Protein AF-A0A495ZFP5-F1 (afdb_monomer)

Nearest PDB structures (foldseek):
  7kuu-assembly1_B  TM=5.934E-01  e=2.429E-02  Pseudomonas aeruginosa UCBPP-PA14
  6p0w-assembly1_A-2  TM=5.124E-01  e=2.429E-02  Pseudomonas aeruginosa UCBPP-PA14
  7djk-assembly1_A  TM=5.089E-01  e=5.061E-01  Arabidopsis thaliana
  5l71-assembly1_A  TM=5.126E-01  e=3.664E-01  Mus musculus

Solvent-accessible surface area (backbone atoms only — not comparable to full-atom values): 10235 Å² total; per-residue (Å²): 140,79,92,76,87,74,77,86,63,90,72,76,69,92,63,33,69,46,77,75,54,52,76,71,36,75,39,59,85,40,70,46,58,40,80,98,39,81,43,52,41,61,82,42,51,74,72,31,25,39,37,38,33,26,68,40,82,84,36,45,68,37,51,54,56,46,60,79,37,40,67,55,37,33,76,75,52,44,30,46,81,45,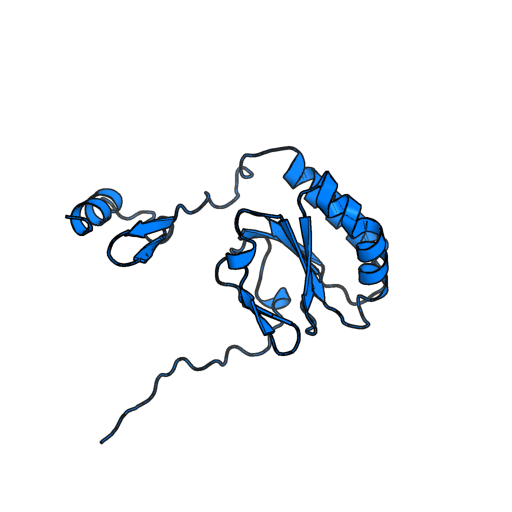68,23,70,48,79,33,35,36,34,35,28,43,29,90,27,32,30,71,44,75,49,82,77,92,67,94,48,40,70,58,52,50,55,50,52,50,53,52,44,48,51,66,66,72,48,90,72,80,58,96,83,52,79,74,83,66,55,67,47,67,41,87,87,79,68,48,76,45,54,49,66,86,41,66,92,50,86,61,46,72,57,53,57,60,60,71,75,111

pLDDT: mean 70.11, std 16.73, range [31.39, 91.19]

Mean predicted aligned error: 14.94 Å

Radius of gyration: 19.03 Å; Cα contacts (8 Å, |Δi|>4): 223; chains: 1; bounding box: 50×55×46 Å

Sequence (170 aa):
MLRYIFAVILSVCAASISEGLEVGDSALETTFVSGDKEIKFADFHGKFNLIVVSDTMKYREFNTQLEQQADTFKAKYDATTLRLQEDSGILLIDKSGYLRWKFLSDAGLAQTAIAELESELVKLKRHNPLPIGSPAPDFGLIDVETGLLFNLSKYKGKKHALVTLLLQTY

Structure (mmCIF, N/CA/C/O backbone):
data_AF-A0A495ZFP5-F1
#
_entry.id   AF-A0A495ZFP5-F1
#
loop_
_atom_site.group_PDB
_atom_site.id
_atom_site.type_symbol
_atom_site.label_atom_id
_atom_site.label_alt_id
_atom_site.label_comp_id
_atom_site.label_asym_id
_atom_site.label_entity_id
_atom_site.label_seq_id
_atom_site.pdbx_PDB_ins_code
_atom_site.Cartn_x
_atom_site.Cartn_y
_atom_site.Cartn_z
_atom_site.occupancy
_atom_site.B_iso_or_equiv
_atom_site.auth_seq_id
_atom_site.auth_comp_id
_atom_site.auth_asym_id
_atom_site.auth_atom_id
_atom_site.pdbx_PDB_model_num
ATOM 1 N N . MET A 1 1 ? -1.846 -40.102 -27.317 1.00 38.72 1 MET A N 1
ATOM 2 C CA . MET A 1 1 ? -0.538 -39.410 -27.244 1.00 38.72 1 MET A CA 1
ATOM 3 C C . MET A 1 1 ? -0.667 -38.179 -28.123 1.00 38.72 1 MET A C 1
ATOM 5 O O . MET A 1 1 ? -1.081 -38.353 -29.250 1.00 38.72 1 MET A O 1
ATOM 9 N N . LEU A 1 2 ? -0.477 -36.938 -27.699 1.00 33.66 2 LEU A N 1
ATOM 10 C CA . LEU A 1 2 ? 0.482 -36.411 -26.741 1.00 33.66 2 LEU A CA 1
ATOM 11 C C . LEU A 1 2 ? -0.076 -35.053 -26.274 1.00 33.66 2 LEU A C 1
ATOM 13 O O . LEU A 1 2 ? -0.358 -34.179 -27.090 1.00 33.66 2 LEU A O 1
ATOM 17 N N . ARG A 1 3 ? -0.325 -34.929 -24.968 1.00 39.84 3 ARG A N 1
ATOM 18 C CA . ARG A 1 3 ? -0.681 -33.671 -24.308 1.00 39.84 3 ARG A CA 1
ATOM 19 C C . ARG A 1 3 ? 0.573 -32.789 -24.319 1.00 39.84 3 ARG A C 1
ATOM 21 O O . ARG A 1 3 ? 1.512 -33.101 -23.599 1.00 39.84 3 ARG A O 1
ATOM 28 N N . TYR A 1 4 ? 0.582 -31.732 -25.122 1.00 42.62 4 TYR A N 1
ATOM 29 C CA . TYR A 1 4 ? 1.491 -30.590 -24.975 1.00 42.62 4 TYR A CA 1
ATOM 30 C C . TYR A 1 4 ? 0.615 -29.432 -24.481 1.00 42.62 4 TYR A C 1
ATOM 32 O O . TYR A 1 4 ? -0.260 -28.978 -25.207 1.00 42.62 4 TYR A O 1
ATOM 40 N N . ILE A 1 5 ? 0.549 -29.168 -23.174 1.00 48.00 5 ILE A N 1
ATOM 41 C CA . ILE A 1 5 ? 1.543 -28.415 -22.385 1.00 48.00 5 ILE A CA 1
ATOM 42 C C . ILE A 1 5 ? 1.729 -27.015 -22.975 1.00 48.00 5 ILE A C 1
ATOM 44 O O . ILE A 1 5 ? 2.620 -26.796 -23.779 1.00 48.00 5 ILE A O 1
ATOM 48 N N . PHE A 1 6 ? 0.839 -26.118 -22.557 1.00 33.22 6 PHE A N 1
ATOM 49 C CA . PHE A 1 6 ? 1.024 -24.679 -22.343 1.00 33.22 6 PHE A CA 1
ATOM 50 C C . PHE A 1 6 ? -0.217 -24.265 -21.515 1.00 33.22 6 PHE A C 1
ATOM 52 O O . PHE A 1 6 ? -1.193 -23.762 -22.043 1.00 33.22 6 PHE A O 1
ATOM 59 N N . ALA A 1 7 ? -0.376 -24.599 -20.231 1.00 32.81 7 ALA A N 1
ATOM 60 C CA . ALA A 1 7 ? 0.625 -24.456 -19.188 1.00 32.81 7 ALA A CA 1
ATOM 61 C C . ALA A 1 7 ? 1.433 -23.179 -19.444 1.00 32.81 7 ALA A C 1
ATOM 63 O O . ALA A 1 7 ? 2.641 -23.230 -19.646 1.00 32.81 7 ALA A O 1
ATOM 64 N N . VAL A 1 8 ? 0.743 -22.033 -19.476 1.00 33.81 8 VAL A N 1
ATOM 65 C CA . VAL A 1 8 ? 1.355 -20.746 -19.125 1.00 33.81 8 VAL A CA 1
ATOM 66 C C . VAL A 1 8 ? 1.714 -20.855 -17.640 1.00 33.81 8 VAL A C 1
ATOM 68 O O . VAL A 1 8 ? 1.037 -20.358 -16.749 1.00 33.81 8 VAL A O 1
ATOM 71 N N . ILE A 1 9 ? 2.731 -21.675 -17.388 1.00 36.38 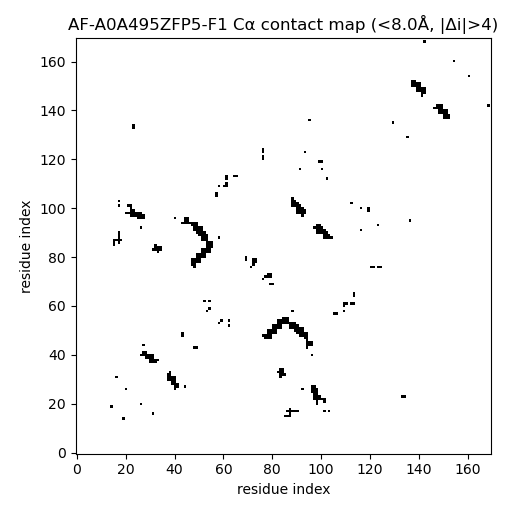9 ILE A N 1
ATOM 72 C CA . ILE A 1 9 ? 3.486 -21.748 -16.159 1.00 36.38 9 ILE A CA 1
ATOM 73 C C . ILE A 1 9 ? 4.260 -20.441 -16.149 1.00 36.38 9 ILE A C 1
ATOM 75 O O . ILE A 1 9 ? 5.131 -20.221 -16.987 1.00 36.38 9 ILE A O 1
ATOM 79 N N . LEU A 1 10 ? 3.865 -19.560 -15.234 1.00 37.09 10 LEU A N 1
ATOM 80 C CA . LEU A 1 10 ? 4.763 -19.165 -14.155 1.00 37.09 10 LEU A CA 1
ATOM 81 C C . LEU A 1 10 ? 6.238 -19.067 -14.590 1.00 37.09 10 LEU A C 1
ATOM 83 O O . LEU A 1 10 ? 7.086 -19.871 -14.218 1.00 37.09 10 LEU A O 1
ATOM 87 N N . SER A 1 11 ? 6.539 -18.092 -15.434 1.00 32.97 11 SER A N 1
ATOM 88 C CA . SER A 1 11 ? 7.908 -17.627 -15.644 1.00 32.97 11 SER A CA 1
ATOM 89 C C . SER A 1 11 ? 7.864 -16.230 -16.244 1.00 32.97 11 SER A C 1
ATOM 91 O O . SER A 1 11 ? 8.382 -15.957 -17.321 1.00 32.97 11 SER A O 1
ATOM 93 N N . VAL A 1 12 ? 7.193 -15.320 -15.543 1.00 33.53 12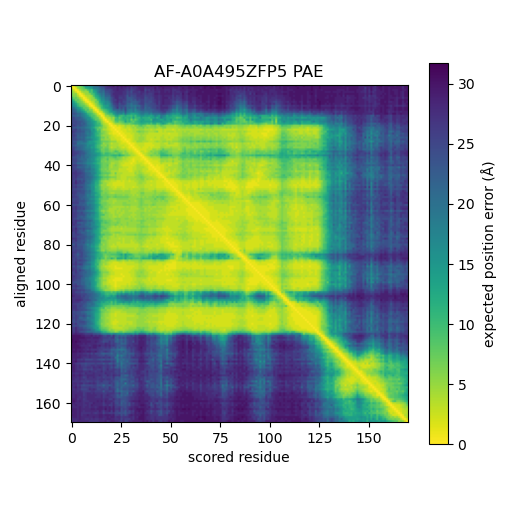 VAL A N 1
ATOM 94 C CA . VAL A 1 12 ? 7.755 -13.979 -15.467 1.00 33.53 12 VAL A CA 1
ATOM 95 C C . VAL A 1 12 ? 8.608 -14.027 -14.216 1.00 33.53 12 VAL A C 1
ATOM 97 O O . VAL A 1 12 ? 8.135 -14.419 -13.152 1.00 33.53 12 VAL A O 1
ATOM 100 N N . CYS A 1 13 ? 9.897 -13.790 -14.420 1.00 31.39 13 CYS A N 1
ATOM 101 C CA . CYS A 1 13 ? 10.935 -13.690 -13.414 1.00 31.39 13 CYS A CA 1
ATOM 102 C C . CYS A 1 13 ? 10.436 -12.994 -12.144 1.00 31.39 13 CYS A C 1
ATOM 104 O O . CYS A 1 13 ? 9.530 -12.168 -12.216 1.00 31.39 13 CYS A O 1
ATOM 106 N N . ALA A 1 14 ? 11.087 -13.267 -11.015 1.00 38.38 14 ALA A N 1
ATOM 107 C CA . ALA A 1 14 ? 10.999 -12.480 -9.787 1.00 38.38 14 ALA A CA 1
ATOM 108 C C . ALA A 1 14 ? 11.505 -11.030 -9.995 1.00 38.38 14 ALA A C 1
ATOM 110 O O . ALA A 1 14 ? 12.419 -10.575 -9.316 1.00 38.38 14 ALA A O 1
ATOM 111 N N . ALA A 1 15 ? 10.955 -10.318 -10.980 1.00 41.56 15 ALA A N 1
ATOM 112 C CA . ALA A 1 15 ? 10.868 -8.879 -10.961 1.00 41.56 15 ALA A CA 1
ATOM 113 C C . ALA A 1 15 ? 9.988 -8.579 -9.758 1.00 41.56 15 ALA A C 1
ATOM 115 O O . ALA A 1 15 ? 8.869 -9.090 -9.644 1.00 41.56 15 ALA A O 1
ATOM 116 N N . SER A 1 16 ? 10.548 -7.847 -8.809 1.00 55.84 16 SER A N 1
ATOM 117 C CA . SER A 1 16 ? 9.824 -7.471 -7.610 1.00 55.84 16 SER A CA 1
ATOM 118 C C . SER A 1 16 ? 8.475 -6.849 -7.988 1.00 55.84 16 SER A C 1
ATOM 120 O O . SER A 1 16 ? 8.357 -6.165 -9.006 1.00 55.84 16 SER A O 1
ATOM 122 N N . ILE A 1 17 ? 7.440 -7.054 -7.169 1.00 59.34 17 ILE A N 1
ATOM 123 C CA . ILE A 1 17 ? 6.107 -6.452 -7.386 1.00 59.34 17 ILE A CA 1
ATOM 124 C C . ILE A 1 17 ? 6.217 -4.924 -7.602 1.00 59.34 17 ILE A C 1
ATOM 126 O O . ILE A 1 17 ? 5.430 -4.333 -8.338 1.00 59.34 17 ILE A O 1
ATOM 130 N N . SER A 1 18 ? 7.247 -4.300 -7.027 1.00 57.16 18 SER A N 1
ATOM 131 C CA . SER A 1 18 ? 7.653 -2.909 -7.240 1.00 57.16 18 SER A CA 1
ATOM 132 C C . SER A 1 18 ? 8.166 -2.546 -8.633 1.00 57.16 18 SER A C 1
ATOM 134 O O . SER A 1 18 ? 7.948 -1.419 -9.077 1.00 57.16 18 SER A O 1
ATOM 136 N N . GLU A 1 19 ? 8.900 -3.441 -9.292 1.00 59.00 19 GLU A N 1
ATOM 137 C CA . GLU A 1 19 ? 9.465 -3.211 -10.628 1.00 59.00 19 GLU A CA 1
ATOM 138 C C . GLU A 1 19 ? 8.417 -3.397 -11.730 1.00 59.00 19 GLU A C 1
ATOM 140 O O . GLU A 1 19 ? 8.541 -2.798 -12.794 1.00 59.00 19 GLU A O 1
ATOM 145 N N . GLY A 1 20 ? 7.377 -4.199 -11.473 1.00 63.94 20 GLY A N 1
ATOM 146 C CA . GLY A 1 20 ? 6.308 -4.473 -12.437 1.00 63.94 20 GLY A CA 1
ATOM 147 C C . GLY A 1 20 ? 5.122 -3.504 -12.406 1.00 63.94 20 GLY A C 1
ATOM 148 O O . GLY A 1 20 ? 4.382 -3.454 -13.384 1.00 63.94 20 GLY A O 1
ATOM 149 N N . LEU A 1 21 ? 4.919 -2.758 -11.312 1.00 72.31 21 LEU A N 1
ATOM 150 C CA . LEU A 1 21 ? 3.787 -1.836 -11.147 1.00 72.31 21 LEU A CA 1
ATOM 151 C C . LEU A 1 21 ? 4.227 -0.368 -11.244 1.00 72.31 21 LEU A C 1
ATOM 153 O O . LEU A 1 21 ? 5.097 0.103 -10.504 1.00 72.31 21 LEU A O 1
ATOM 157 N N . GLU A 1 22 ? 3.565 0.387 -12.114 1.00 80.06 22 GLU A N 1
ATOM 158 C CA . GLU A 1 22 ? 3.712 1.833 -12.255 1.00 80.06 22 GLU A CA 1
ATOM 159 C C . GLU A 1 22 ? 2.549 2.600 -11.620 1.00 80.06 22 GLU A C 1
ATOM 161 O O . GLU A 1 22 ? 1.434 2.103 -11.448 1.00 80.06 22 GLU A O 1
ATOM 166 N N . VAL A 1 23 ? 2.808 3.848 -11.222 1.00 82.06 23 VAL A N 1
ATOM 167 C CA . VAL A 1 23 ? 1.760 4.701 -10.646 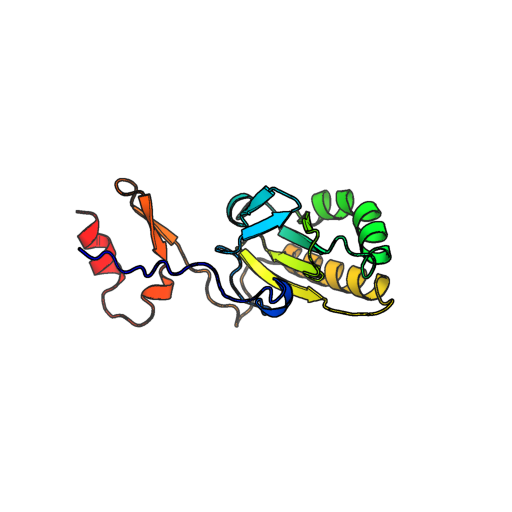1.00 82.06 23 VAL A CA 1
ATOM 168 C C . VAL A 1 23 ? 0.639 4.888 -11.673 1.00 8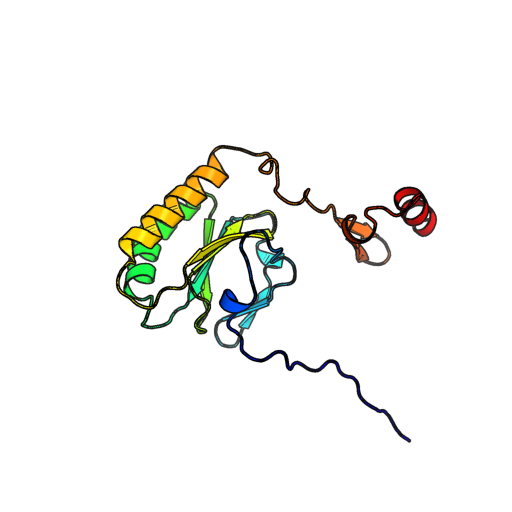2.06 23 VAL A C 1
ATOM 170 O O . VAL A 1 23 ? 0.872 5.353 -12.785 1.00 82.06 23 VAL A O 1
ATOM 173 N N . GLY A 1 24 ? -0.591 4.563 -11.275 1.00 74.06 24 GLY A N 1
ATOM 174 C CA . GLY A 1 24 ? -1.767 4.541 -12.143 1.00 74.06 24 GLY A CA 1
ATOM 175 C C . GLY A 1 24 ? -2.172 3.146 -12.621 1.00 74.06 24 GLY A C 1
ATOM 176 O O . GLY A 1 24 ? -3.295 3.003 -13.110 1.00 74.06 24 GLY A O 1
ATOM 177 N N . ASP A 1 25 ? -1.330 2.129 -12.428 1.00 77.19 25 ASP A N 1
ATOM 178 C CA . ASP A 1 25 ? -1.661 0.750 -12.776 1.00 77.19 25 ASP A CA 1
ATOM 179 C C . ASP A 1 25 ? -2.713 0.160 -11.841 1.00 77.19 25 ASP A C 1
ATOM 181 O O . ASP A 1 25 ? -2.830 0.522 -10.664 1.00 77.19 25 ASP A O 1
ATOM 185 N N . SER A 1 26 ? -3.490 -0.775 -12.387 1.00 78.38 26 SER A N 1
ATOM 186 C CA . SER A 1 26 ? -4.441 -1.558 -11.609 1.00 78.38 26 SER A CA 1
ATOM 187 C C . SER A 1 26 ? -3.724 -2.698 -10.892 1.00 78.38 26 SER A C 1
ATOM 189 O O . SER A 1 26 ? -3.042 -3.502 -11.518 1.00 78.38 26 SER A O 1
ATOM 191 N N . ALA A 1 27 ? -3.942 -2.796 -9.584 1.00 78.12 27 ALA A N 1
ATOM 192 C CA . ALA A 1 27 ? -3.462 -3.875 -8.732 1.00 78.12 27 ALA A CA 1
ATOM 193 C C . ALA A 1 27 ? -4.549 -4.927 -8.431 1.00 78.12 27 ALA A C 1
ATOM 195 O O . ALA A 1 27 ? -4.374 -5.762 -7.548 1.00 78.12 27 ALA A O 1
ATOM 196 N N . LEU A 1 28 ? -5.692 -4.893 -9.131 1.00 75.50 28 LEU A N 1
ATOM 197 C CA . LEU A 1 28 ? -6.836 -5.778 -8.856 1.00 75.50 28 LEU A CA 1
ATOM 198 C C . LEU A 1 28 ? -6.508 -7.264 -9.035 1.00 75.50 28 LEU A C 1
ATOM 200 O O . LEU A 1 28 ? -7.006 -8.100 -8.283 1.00 75.50 28 LEU A O 1
ATOM 204 N N . GLU A 1 29 ? -5.662 -7.580 -10.013 1.00 75.25 29 GLU A N 1
ATOM 205 C CA . GLU A 1 29 ? -5.210 -8.946 -10.302 1.00 75.25 29 GLU A CA 1
ATOM 206 C C . GLU A 1 29 ? -3.898 -9.290 -9.568 1.00 75.25 29 GLU A C 1
ATOM 208 O O . GLU A 1 29 ? -3.372 -10.394 -9.710 1.00 75.25 29 GLU A O 1
ATOM 213 N N . THR A 1 30 ? -3.375 -8.373 -8.744 1.00 76.25 30 THR A N 1
ATOM 214 C CA . THR A 1 30 ? -2.119 -8.575 -8.022 1.00 76.25 30 THR A CA 1
ATOM 215 C C . THR A 1 30 ? -2.316 -9.540 -6.859 1.00 76.25 30 THR A C 1
ATOM 217 O O . THR A 1 30 ? -3.158 -9.348 -5.975 1.00 76.25 30 THR A O 1
ATOM 220 N N . THR A 1 31 ? -1.485 -10.579 -6.850 1.00 79.38 31 THR A N 1
ATOM 221 C CA . THR A 1 31 ? -1.328 -11.494 -5.721 1.00 79.38 31 THR A CA 1
ATOM 222 C C . THR A 1 31 ? 0.015 -11.214 -5.069 1.00 79.38 31 THR A C 1
ATOM 224 O O . THR A 1 31 ? 1.046 -11.200 -5.736 1.00 79.38 31 THR A O 1
ATOM 227 N N . PHE A 1 32 ? -0.012 -10.965 -3.770 1.00 77.50 32 PHE A N 1
ATOM 228 C CA . PHE A 1 32 ? 1.168 -10.783 -2.948 1.00 77.50 32 PHE A CA 1
ATOM 229 C C . PHE A 1 32 ? 1.522 -12.092 -2.247 1.00 77.50 32 PHE A C 1
ATOM 231 O O . PHE A 1 32 ? 0.635 -12.872 -1.897 1.00 77.50 32 PHE A O 1
ATOM 238 N N . VAL A 1 33 ? 2.807 -12.305 -1.983 1.00 73.31 33 VAL A N 1
ATOM 239 C CA . VAL A 1 33 ? 3.290 -13.455 -1.214 1.00 73.31 33 VAL A CA 1
ATOM 240 C C . VAL A 1 33 ? 3.884 -12.951 0.099 1.00 73.31 33 VAL A C 1
ATOM 242 O O . VAL A 1 33 ? 4.788 -12.115 0.115 1.00 73.31 33 VAL A O 1
ATOM 245 N N . SER A 1 34 ? 3.343 -13.422 1.222 1.00 70.31 34 SER A N 1
ATOM 246 C CA . SER A 1 34 ? 3.824 -13.093 2.568 1.00 70.31 34 SER A CA 1
ATOM 247 C C . SER A 1 34 ? 4.116 -14.388 3.325 1.00 70.31 34 SER A C 1
ATOM 249 O O . SER A 1 34 ? 3.203 -15.055 3.823 1.00 70.31 34 SER A O 1
ATOM 251 N N . GLY A 1 35 ? 5.394 -14.782 3.362 1.00 71.88 35 GLY A N 1
ATOM 252 C CA . GLY A 1 35 ? 5.800 -16.117 3.811 1.00 71.88 35 GLY A CA 1
ATOM 253 C C . GLY A 1 35 ? 5.178 -17.201 2.925 1.00 71.88 35 GLY A C 1
ATOM 254 O O . GLY A 1 35 ? 5.205 -17.088 1.706 1.00 71.88 35 GLY A O 1
ATOM 255 N N . ASP A 1 36 ? 4.542 -18.204 3.534 1.00 71.25 36 ASP A N 1
ATOM 256 C CA . ASP A 1 36 ? 3.874 -19.306 2.815 1.00 71.25 36 ASP A CA 1
ATOM 257 C C . ASP A 1 36 ? 2.430 -18.981 2.378 1.00 71.25 36 ASP A C 1
ATOM 259 O O . ASP A 1 36 ? 1.673 -19.875 1.990 1.00 71.25 36 ASP A O 1
ATOM 263 N N . LYS A 1 37 ? 1.992 -17.721 2.507 1.00 77.38 37 LYS A N 1
ATOM 264 C CA . LYS A 1 37 ? 0.613 -17.313 2.215 1.00 77.38 37 LYS A CA 1
ATOM 265 C C . LYS A 1 37 ? 0.540 -16.430 0.980 1.00 77.38 37 LYS A C 1
ATOM 267 O O . LYS A 1 37 ? 1.160 -15.368 0.924 1.00 77.38 37 LYS A O 1
ATOM 272 N N . GLU A 1 38 ? -0.313 -16.835 0.048 1.00 78.94 38 GLU A N 1
ATOM 273 C CA . GLU A 1 38 ? -0.797 -15.974 -1.026 1.00 78.94 38 GLU A CA 1
ATOM 274 C C . GLU A 1 38 ? -1.900 -15.055 -0.495 1.00 78.94 38 GLU A C 1
ATOM 276 O O . GLU A 1 38 ? -2.845 -15.496 0.163 1.00 78.94 38 GLU A O 1
ATOM 281 N N . ILE A 1 39 ? -1.774 -13.766 -0.785 1.00 78.19 39 ILE A N 1
ATOM 282 C CA . ILE A 1 39 ? -2.695 -12.717 -0.361 1.00 78.19 39 ILE A CA 1
ATOM 283 C C . ILE A 1 39 ? -3.140 -11.973 -1.613 1.00 78.19 39 ILE A C 1
ATOM 285 O O . ILE A 1 39 ? -2.326 -11.355 -2.296 1.00 78.19 39 ILE A O 1
ATOM 289 N N . LYS A 1 40 ? -4.433 -12.010 -1.931 1.00 79.75 40 LYS A N 1
ATOM 290 C CA . LYS A 1 40 ? -4.955 -11.339 -3.124 1.00 79.75 40 LYS A CA 1
ATOM 291 C C . LYS A 1 40 ? -5.344 -9.914 -2.773 1.00 79.75 40 LYS A C 1
ATOM 293 O O . LYS A 1 40 ? -6.029 -9.687 -1.777 1.00 79.75 40 LYS A O 1
ATOM 298 N N . PHE A 1 41 ? -4.980 -8.943 -3.612 1.00 77.69 41 PHE A N 1
ATOM 299 C CA . PHE A 1 41 ? -5.4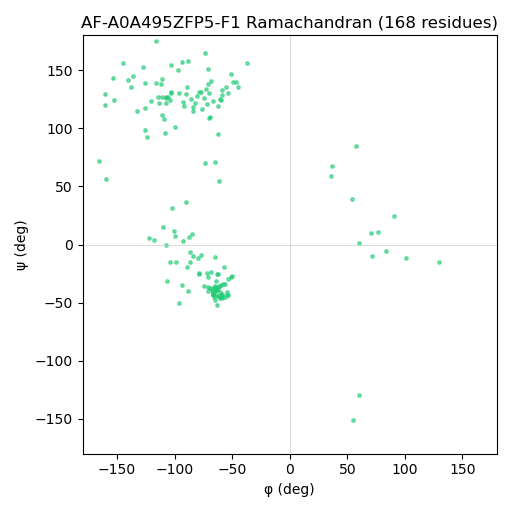30 -7.563 -3.403 1.00 77.69 41 PHE A CA 1
ATOM 300 C C . PHE A 1 41 ? -6.965 -7.461 -3.332 1.00 77.69 41 PHE A C 1
ATOM 302 O O . PHE A 1 41 ? -7.500 -6.675 -2.550 1.00 77.69 41 PHE A O 1
ATOM 309 N N . ALA A 1 42 ? -7.674 -8.298 -4.097 1.00 72.19 42 ALA A N 1
ATOM 310 C CA . ALA A 1 42 ? -9.134 -8.392 -4.092 1.00 72.19 42 ALA A CA 1
ATOM 311 C C . ALA A 1 42 ? -9.747 -8.539 -2.681 1.00 72.19 42 ALA A C 1
ATOM 313 O O . ALA A 1 42 ? -10.859 -8.067 -2.453 1.00 72.19 42 ALA A O 1
ATOM 314 N N . ASP A 1 43 ? -9.019 -9.105 -1.712 1.00 77.06 43 ASP A N 1
ATOM 315 C CA . ASP A 1 43 ? -9.490 -9.250 -0.328 1.00 77.06 43 ASP A CA 1
ATOM 316 C C . ASP A 1 43 ? -9.621 -7.897 0.408 1.00 77.06 43 ASP A C 1
ATOM 318 O O . ASP A 1 43 ? -10.417 -7.766 1.351 1.00 77.06 43 ASP A O 1
ATOM 322 N N . PHE A 1 44 ? -8.880 -6.881 -0.048 1.00 78.81 44 PHE A N 1
ATOM 323 C CA . PHE A 1 44 ? -8.821 -5.520 0.500 1.00 78.81 44 PHE A CA 1
ATOM 324 C C . PHE A 1 44 ? -9.585 -4.490 -0.342 1.00 78.81 44 PHE A C 1
ATOM 326 O O . PHE A 1 44 ? -9.870 -3.392 0.147 1.00 78.81 44 PHE A O 1
ATOM 333 N N . HIS A 1 45 ? -9.936 -4.835 -1.586 1.00 78.81 45 HIS A N 1
ATOM 334 C CA . HIS A 1 45 ? -10.600 -3.930 -2.524 1.00 78.81 45 HIS A CA 1
ATOM 335 C C . HIS A 1 45 ? -11.899 -3.353 -1.948 1.00 78.81 45 HIS A C 1
ATOM 337 O O . HIS A 1 45 ? -12.694 -4.047 -1.315 1.00 78.81 45 HIS A O 1
ATOM 343 N N . GLY A 1 46 ? -12.085 -2.044 -2.124 1.00 74.75 46 GLY A N 1
ATOM 344 C CA . GLY A 1 46 ? -13.242 -1.294 -1.640 1.00 74.75 46 GLY A CA 1
ATOM 345 C C . GLY A 1 46 ? -13.306 -1.075 -0.124 1.00 74.75 46 GLY A C 1
ATOM 346 O O . GLY A 1 46 ? -14.136 -0.279 0.312 1.00 74.75 46 GLY A O 1
ATOM 347 N N . LYS A 1 47 ? -12.450 -1.732 0.673 1.00 80.44 47 LYS A N 1
ATOM 348 C CA . LYS A 1 47 ? -12.493 -1.670 2.143 1.00 80.44 47 LYS A CA 1
ATOM 349 C C . LYS A 1 47 ? -11.530 -0.642 2.716 1.00 80.44 47 LYS A C 1
ATOM 351 O O . LYS A 1 47 ? -11.947 0.159 3.533 1.00 80.44 47 LYS A O 1
ATOM 356 N N . PHE A 1 48 ? -10.267 -0.687 2.293 1.00 84.00 48 PHE A N 1
ATOM 357 C CA . PHE A 1 48 ? -9.189 0.134 2.843 1.00 84.00 48 PHE A CA 1
ATOM 358 C C . PHE A 1 48 ? -8.206 0.528 1.739 1.00 84.00 48 PHE A C 1
ATOM 360 O O . PHE A 1 48 ? -8.071 -0.174 0.737 1.00 84.00 48 PHE A O 1
ATOM 367 N N . ASN A 1 49 ? -7.476 1.622 1.942 1.00 88.06 49 ASN A N 1
ATOM 368 C CA . ASN A 1 49 ? -6.234 1.861 1.213 1.00 88.06 49 ASN A CA 1
ATOM 369 C C . ASN A 1 49 ? -5.169 0.877 1.727 1.00 88.06 49 ASN A C 1
ATOM 371 O O . ASN A 1 49 ? -5.071 0.637 2.931 1.00 88.06 49 ASN A O 1
ATOM 375 N N . LEU A 1 50 ? -4.372 0.299 0.838 1.00 88.62 50 LEU A N 1
ATOM 376 C CA . LEU A 1 50 ? -3.365 -0.695 1.186 1.00 88.62 50 LEU A CA 1
ATOM 377 C C . LEU A 1 50 ? -1.963 -0.096 1.069 1.00 88.62 50 LEU A C 1
ATOM 379 O O . LEU A 1 50 ? -1.560 0.353 -0.001 1.00 88.62 50 LEU A O 1
ATOM 383 N N . ILE A 1 51 ? -1.219 -0.117 2.170 1.00 89.81 51 ILE A N 1
ATOM 384 C CA . ILE A 1 51 ? 0.196 0.243 2.228 1.00 89.81 51 ILE A CA 1
ATOM 385 C C . ILE A 1 51 ? 0.984 -1.066 2.219 1.00 89.81 51 ILE A C 1
ATOM 387 O O . ILE A 1 51 ? 1.054 -1.760 3.231 1.00 89.81 51 ILE A O 1
ATOM 391 N N . VAL A 1 52 ? 1.533 -1.440 1.069 1.00 88.19 52 VAL A N 1
ATOM 392 C CA . VAL A 1 52 ? 2.344 -2.652 0.916 1.00 88.19 52 VAL A CA 1
ATOM 393 C C . VAL A 1 52 ? 3.799 -2.297 1.174 1.00 88.19 52 VAL A C 1
ATOM 395 O O . VAL A 1 52 ? 4.296 -1.327 0.609 1.00 88.19 52 VAL A O 1
ATOM 398 N N . VAL A 1 53 ? 4.481 -3.052 2.029 1.00 86.88 53 VAL A N 1
ATOM 399 C CA . VAL A 1 53 ? 5.840 -2.722 2.462 1.00 86.88 53 VAL A CA 1
ATOM 400 C C . VAL A 1 53 ? 6.708 -3.962 2.510 1.00 86.88 53 VAL A C 1
ATOM 402 O O . VAL A 1 53 ? 6.305 -4.995 3.043 1.00 86.88 53 VAL A O 1
ATOM 405 N N . SER A 1 54 ? 7.919 -3.838 1.985 1.00 85.00 54 SER A N 1
ATOM 406 C CA . SER A 1 54 ? 8.944 -4.862 2.114 1.00 85.00 54 SER A CA 1
ATOM 407 C C . SER A 1 54 ? 9.462 -4.958 3.557 1.00 85.00 54 SER A C 1
ATOM 409 O O . SER A 1 54 ? 9.862 -3.966 4.171 1.00 85.00 54 SER A O 1
ATOM 411 N N . ASP A 1 55 ? 9.506 -6.176 4.088 1.00 80.62 55 ASP A N 1
ATOM 412 C CA . ASP A 1 55 ? 10.045 -6.537 5.403 1.00 80.62 55 ASP A CA 1
ATOM 413 C C . ASP A 1 55 ? 11.542 -6.890 5.332 1.00 80.62 55 ASP A C 1
ATOM 415 O O . ASP A 1 55 ? 12.046 -7.800 5.989 1.00 80.62 55 ASP A O 1
ATOM 419 N N . THR A 1 56 ? 12.277 -6.180 4.477 1.00 79.69 56 THR A N 1
ATOM 420 C CA . THR A 1 56 ? 13.728 -6.322 4.345 1.00 79.69 56 THR A CA 1
ATOM 421 C C . THR A 1 56 ? 14.457 -5.315 5.235 1.00 79.69 56 THR A C 1
ATOM 423 O O . THR A 1 56 ? 13.943 -4.251 5.589 1.00 79.69 56 THR A O 1
ATOM 426 N N . MET A 1 57 ? 15.715 -5.619 5.577 1.00 77.75 57 MET A N 1
ATOM 427 C CA . MET A 1 57 ? 16.581 -4.732 6.373 1.00 77.75 57 MET A CA 1
ATOM 428 C C . MET A 1 57 ? 16.698 -3.316 5.790 1.00 77.75 57 MET A C 1
ATOM 430 O O . MET A 1 57 ? 16.843 -2.357 6.546 1.00 77.75 57 MET A O 1
ATOM 434 N N . LYS A 1 58 ? 16.587 -3.198 4.463 1.00 77.69 58 LYS A N 1
ATOM 435 C CA . LYS A 1 58 ? 16.622 -1.949 3.695 1.00 77.69 58 LYS A CA 1
ATOM 436 C C . LYS A 1 58 ? 15.544 -0.948 4.128 1.00 77.69 58 LYS A C 1
ATOM 438 O O . LYS A 1 58 ? 15.823 0.245 4.177 1.00 77.69 58 LYS A O 1
ATOM 443 N N . TYR A 1 59 ? 14.364 -1.421 4.539 1.00 78.75 59 TYR A N 1
ATOM 444 C CA . TYR A 1 59 ? 13.246 -0.568 4.966 1.00 78.75 59 TYR A CA 1
ATOM 445 C C . TYR A 1 59 ? 12.960 -0.636 6.472 1.00 78.75 59 TYR A C 1
ATOM 447 O O . TYR A 1 59 ? 11.918 -0.163 6.919 1.00 78.75 59 TYR A O 1
ATOM 455 N N . ARG A 1 60 ? 13.871 -1.178 7.294 1.00 82.06 60 ARG A N 1
ATOM 456 C CA . ARG A 1 60 ? 13.646 -1.358 8.743 1.00 82.06 60 ARG A CA 1
ATOM 457 C C . ARG A 1 60 ? 13.248 -0.066 9.466 1.00 82.06 60 ARG A C 1
ATOM 459 O O . ARG A 1 60 ? 12.356 -0.086 10.316 1.00 82.06 60 ARG A O 1
ATOM 466 N N . GLU A 1 61 ? 13.910 1.047 9.157 1.00 82.50 61 GLU A N 1
ATOM 467 C CA . GLU A 1 61 ? 13.605 2.337 9.787 1.00 82.50 61 GLU A CA 1
ATOM 468 C C . GLU A 1 61 ? 12.210 2.834 9.387 1.00 82.50 61 GLU A C 1
ATOM 470 O O . GLU A 1 61 ? 11.428 3.238 10.246 1.00 82.50 61 GLU A O 1
ATOM 475 N N . PHE A 1 62 ? 11.860 2.708 8.103 1.00 84.06 62 PHE A N 1
ATOM 476 C CA . PHE A 1 62 ? 10.523 3.021 7.608 1.00 84.06 62 PHE A CA 1
ATOM 477 C C . PHE A 1 62 ? 9.460 2.137 8.271 1.00 84.06 62 PHE A C 1
ATOM 479 O O . PHE A 1 62 ? 8.459 2.653 8.754 1.00 84.06 62 PHE A O 1
ATOM 486 N N . ASN A 1 63 ? 9.699 0.825 8.365 1.00 84.94 63 ASN A N 1
ATOM 487 C CA . ASN A 1 63 ? 8.792 -0.126 9.012 1.00 84.94 63 ASN A CA 1
ATOM 488 C C . ASN A 1 63 ? 8.545 0.235 10.480 1.00 84.94 63 ASN A C 1
ATOM 490 O O . ASN A 1 63 ? 7.398 0.245 10.918 1.00 84.94 63 ASN A O 1
ATOM 494 N N . THR A 1 64 ? 9.595 0.615 11.215 1.00 86.94 64 THR A N 1
ATOM 495 C CA . THR A 1 64 ? 9.473 1.085 12.605 1.00 86.94 64 THR A CA 1
ATOM 496 C C . THR A 1 64 ? 8.598 2.340 12.707 1.00 86.94 64 THR A C 1
ATOM 498 O O . THR A 1 64 ? 7.726 2.429 13.568 1.00 86.94 64 THR A O 1
ATOM 501 N N . GLN A 1 65 ? 8.806 3.324 11.828 1.00 85.75 65 GLN A N 1
ATOM 502 C CA . GLN A 1 65 ? 8.013 4.560 11.833 1.00 85.75 65 GLN A CA 1
ATOM 503 C C . GLN A 1 65 ? 6.560 4.313 11.412 1.00 85.75 65 GLN A C 1
ATOM 505 O O . GLN A 1 65 ? 5.637 4.896 11.982 1.00 85.75 65 GLN A O 1
ATOM 510 N N . LEU A 1 66 ? 6.350 3.425 10.442 1.00 86.81 66 LEU A N 1
ATOM 511 C CA . LEU A 1 66 ? 5.030 3.025 9.981 1.00 86.81 66 LEU A CA 1
ATOM 512 C C . LEU A 1 66 ? 4.247 2.301 11.079 1.00 86.81 66 LEU A C 1
ATOM 514 O O . LEU A 1 66 ? 3.058 2.554 11.235 1.00 86.81 66 LEU A O 1
ATOM 518 N N . GLU A 1 67 ? 4.900 1.439 11.862 1.00 87.81 67 GLU A N 1
ATOM 519 C CA . GLU A 1 67 ? 4.300 0.782 13.030 1.00 87.81 67 GLU A CA 1
ATOM 520 C C . GLU A 1 67 ? 3.793 1.788 14.057 1.00 87.81 67 GLU A C 1
ATOM 522 O O . GLU A 1 67 ? 2.655 1.685 14.508 1.00 87.81 67 GLU A O 1
ATOM 527 N N . GLN A 1 68 ? 4.605 2.798 14.377 1.00 88.25 68 GLN A N 1
ATOM 528 C CA . GLN A 1 68 ? 4.231 3.852 15.323 1.00 88.25 68 GLN A CA 1
ATOM 529 C C . GLN A 1 68 ? 3.019 4.669 14.849 1.00 88.25 68 GLN A C 1
ATOM 531 O O . GLN A 1 68 ? 2.301 5.242 15.666 1.00 88.25 68 GLN A O 1
ATOM 536 N N . GLN A 1 69 ? 2.780 4.719 13.536 1.00 86.81 69 GLN A N 1
ATOM 537 C CA . GLN A 1 69 ? 1.706 5.499 12.921 1.00 86.81 69 GLN A CA 1
ATOM 538 C C . GLN A 1 69 ? 0.553 4.643 12.381 1.00 86.81 69 GLN A C 1
ATOM 540 O O . GLN A 1 69 ? -0.427 5.201 11.888 1.00 86.81 69 GLN A O 1
ATOM 545 N N . ALA A 1 70 ? 0.614 3.315 12.506 1.00 85.50 70 ALA A N 1
ATOM 546 C CA . ALA A 1 70 ? -0.340 2.395 11.887 1.00 85.50 70 ALA A CA 1
ATOM 547 C C . ALA A 1 70 ? -1.786 2.663 12.334 1.00 85.50 70 ALA A C 1
ATOM 549 O O . ALA A 1 70 ? -2.692 2.746 11.501 1.00 85.50 70 ALA A O 1
ATOM 550 N N . ASP A 1 71 ? -1.999 2.890 13.632 1.00 87.25 71 ASP A N 1
ATOM 551 C CA . ASP A 1 71 ? -3.320 3.222 14.177 1.00 87.25 71 ASP A CA 1
ATOM 552 C C . ASP A 1 71 ? -3.826 4.574 13.665 1.00 87.25 71 ASP A C 1
ATOM 554 O O . ASP A 1 71 ? -5.006 4.723 13.335 1.00 87.25 71 ASP A O 1
ATOM 558 N N . THR A 1 72 ? -2.924 5.550 13.523 1.00 88.12 72 THR A N 1
ATOM 559 C CA . THR A 1 72 ? -3.251 6.854 12.936 1.00 88.12 72 THR A CA 1
ATOM 560 C C . THR A 1 72 ? -3.649 6.698 11.476 1.00 88.12 72 THR A C 1
ATOM 562 O O . THR A 1 72 ? -4.644 7.281 11.048 1.00 88.12 72 THR A O 1
ATOM 565 N N . PHE A 1 73 ? -2.924 5.888 10.705 1.00 88.75 73 PHE A N 1
ATOM 566 C CA . PHE A 1 73 ? -3.210 5.672 9.290 1.00 88.75 73 PHE A CA 1
ATOM 567 C C . PHE A 1 73 ? -4.538 4.956 9.079 1.00 88.75 73 PHE A C 1
ATOM 569 O O . PHE A 1 73 ? -5.343 5.384 8.247 1.00 88.75 73 PHE A O 1
ATOM 576 N N . LYS A 1 74 ? -4.828 3.957 9.912 1.00 88.75 74 LYS A N 1
ATOM 577 C CA . LYS A 1 74 ? -6.115 3.268 9.916 1.00 88.75 74 LYS A CA 1
ATOM 578 C C . LYS A 1 74 ? -7.264 4.203 10.276 1.00 88.75 74 LYS A C 1
ATOM 580 O O . LYS A 1 74 ? -8.223 4.309 9.520 1.00 88.75 74 LYS A O 1
ATOM 585 N N . ALA A 1 75 ? -7.165 4.929 11.389 1.00 85.62 75 ALA A N 1
ATOM 586 C CA . ALA A 1 75 ? -8.251 5.784 11.868 1.00 85.62 75 ALA A CA 1
ATOM 587 C C . ALA A 1 75 ? -8.467 7.037 11.001 1.00 85.62 75 ALA A C 1
ATOM 589 O O . ALA A 1 75 ? -9.597 7.489 10.818 1.00 85.62 75 ALA A O 1
ATOM 590 N N . LYS A 1 76 ? -7.388 7.635 10.480 1.00 86.88 76 LYS A N 1
ATOM 591 C CA . LYS A 1 76 ? -7.443 8.926 9.781 1.00 86.88 76 LYS A CA 1
ATOM 592 C C . LYS A 1 76 ? -7.603 8.784 8.274 1.00 86.88 76 LYS A C 1
ATOM 594 O O . LYS A 1 76 ? -8.245 9.664 7.690 1.00 86.88 76 LYS A O 1
ATOM 599 N N . TYR A 1 77 ? -7.013 7.758 7.663 1.00 85.50 77 TYR A N 1
ATOM 600 C CA . TYR A 1 77 ? -6.919 7.601 6.207 1.00 85.50 77 TYR A CA 1
ATOM 601 C C . TYR A 1 77 ? -7.532 6.297 5.687 1.00 85.50 77 TYR A C 1
ATOM 603 O O . TYR A 1 77 ? -7.422 6.030 4.490 1.00 85.50 77 TYR A O 1
ATOM 611 N N . ASP A 1 78 ? -8.175 5.510 6.557 1.00 88.44 78 ASP A N 1
ATOM 612 C CA . ASP A 1 78 ? -8.774 4.221 6.198 1.00 88.44 78 ASP A CA 1
ATOM 613 C C . ASP A 1 78 ? -7.750 3.295 5.519 1.00 88.44 78 ASP A C 1
ATOM 615 O O . ASP A 1 78 ? -8.027 2.654 4.508 1.00 88.44 78 ASP A O 1
ATOM 619 N N . ALA A 1 79 ? -6.512 3.317 6.024 1.00 89.50 79 ALA A N 1
ATOM 620 C CA . ALA A 1 79 ? -5.378 2.616 5.440 1.00 89.50 79 ALA A CA 1
ATOM 621 C C . ALA A 1 79 ? -4.917 1.446 6.317 1.00 89.50 79 ALA A C 1
ATOM 623 O O . ALA A 1 79 ? -4.901 1.536 7.545 1.00 89.50 79 ALA A O 1
ATOM 624 N N . THR A 1 80 ? -4.515 0.345 5.690 1.00 90.19 80 THR A N 1
ATOM 625 C CA . THR A 1 80 ? -3.953 -0.824 6.368 1.00 90.19 80 THR A CA 1
ATOM 626 C C . THR A 1 80 ? -2.619 -1.214 5.755 1.00 90.19 80 THR A C 1
ATOM 628 O O . THR A 1 80 ? -2.372 -0.955 4.579 1.00 90.19 80 THR A O 1
ATOM 631 N N . THR A 1 81 ? -1.757 -1.832 6.554 1.00 89.31 81 THR A N 1
ATOM 632 C CA . THR A 1 81 ? -0.402 -2.192 6.141 1.00 89.31 81 THR A CA 1
ATOM 633 C C . THR A 1 81 ? -0.318 -3.681 5.843 1.00 89.31 81 THR A C 1
ATOM 635 O O . THR A 1 81 ? -0.718 -4.504 6.666 1.00 89.31 81 THR A O 1
ATOM 638 N N . LEU A 1 82 ? 0.264 -4.027 4.698 1.00 87.19 82 LEU A N 1
ATOM 639 C CA . LEU A 1 82 ? 0.614 -5.388 4.317 1.00 87.19 82 LEU A CA 1
ATOM 640 C C . LEU A 1 82 ? 2.134 -5.509 4.215 1.00 87.19 82 LEU A C 1
ATOM 642 O O . LEU A 1 82 ? 2.766 -4.730 3.508 1.00 87.19 82 LEU A O 1
ATOM 646 N N . ARG A 1 83 ? 2.717 -6.494 4.901 1.00 85.62 83 ARG A N 1
ATOM 647 C CA . ARG A 1 83 ? 4.161 -6.752 4.862 1.00 85.62 83 ARG A CA 1
ATOM 648 C C . ARG A 1 83 ? 4.490 -7.944 3.990 1.00 85.62 83 ARG A C 1
ATOM 650 O O . ARG A 1 83 ? 3.902 -9.014 4.167 1.00 85.62 83 ARG A O 1
ATOM 657 N N . LEU A 1 84 ? 5.448 -7.757 3.094 1.00 82.69 84 LEU A N 1
ATOM 658 C CA . LEU A 1 84 ? 5.941 -8.783 2.183 1.00 82.69 84 LEU A CA 1
ATOM 659 C C . LEU A 1 84 ? 7.402 -9.076 2.492 1.00 82.69 84 LEU A C 1
ATOM 661 O O . LEU A 1 84 ? 8.172 -8.161 2.751 1.00 82.69 84 LEU A O 1
ATOM 665 N N . GLN A 1 85 ? 7.797 -10.346 2.457 1.00 74.06 85 GLN A N 1
ATOM 666 C CA . GLN A 1 85 ? 9.188 -10.739 2.724 1.00 74.06 85 GLN A CA 1
ATOM 667 C C . GLN A 1 85 ? 10.123 -10.473 1.531 1.00 74.06 85 GLN A C 1
ATOM 669 O O . GLN A 1 85 ? 11.341 -10.578 1.657 1.00 74.06 85 GLN A O 1
ATOM 674 N N . GLU A 1 86 ? 9.561 -10.114 0.380 1.00 71.62 86 GLU A N 1
ATOM 675 C CA . GLU A 1 86 ? 10.290 -9.790 -0.844 1.00 71.62 86 GLU A CA 1
ATOM 676 C C . GLU A 1 86 ? 10.666 -8.298 -0.886 1.00 71.62 86 GLU A C 1
ATOM 678 O O . GLU A 1 86 ? 10.041 -7.471 -0.213 1.00 71.62 86 GLU A O 1
ATOM 683 N N . ASP A 1 87 ? 11.685 -7.920 -1.669 1.00 69.69 87 ASP A N 1
ATOM 684 C CA . ASP A 1 87 ? 12.023 -6.505 -1.920 1.00 69.69 87 ASP A CA 1
ATOM 685 C C . ASP A 1 87 ? 10.997 -5.880 -2.875 1.00 69.69 87 ASP A C 1
ATOM 687 O O . ASP A 1 87 ? 11.281 -5.634 -4.038 1.00 69.69 87 ASP A O 1
ATOM 691 N N . SER A 1 88 ? 9.774 -5.678 -2.384 1.00 68.75 88 SER A N 1
ATOM 692 C CA . SER A 1 88 ? 8.649 -5.074 -3.104 1.00 68.75 88 SER A CA 1
ATOM 693 C C . SER A 1 88 ? 8.605 -3.547 -3.003 1.00 68.75 88 SER A C 1
ATOM 695 O O . SER A 1 88 ? 7.592 -2.941 -3.358 1.00 68.75 88 SER A O 1
ATOM 697 N N . GLY A 1 89 ? 9.629 -2.923 -2.412 1.00 80.94 89 GLY A N 1
ATOM 698 C CA . GLY A 1 89 ? 9.574 -1.520 -2.022 1.00 80.94 89 GLY A CA 1
ATOM 699 C C . GLY A 1 89 ? 8.392 -1.178 -1.118 1.00 80.94 89 GLY A C 1
ATOM 700 O O . GLY A 1 89 ? 7.908 -2.009 -0.341 1.00 80.94 89 GLY A O 1
ATOM 701 N N . ILE A 1 90 ? 7.947 0.072 -1.216 1.00 87.06 90 ILE A N 1
ATOM 702 C CA . ILE A 1 90 ? 6.801 0.603 -0.480 1.00 87.06 90 ILE A CA 1
ATOM 703 C C . ILE A 1 90 ? 5.779 1.092 -1.495 1.00 87.06 90 ILE A C 1
ATOM 705 O O . ILE A 1 90 ? 6.101 1.929 -2.334 1.00 87.06 90 ILE A O 1
ATOM 709 N N . LEU A 1 91 ? 4.555 0.585 -1.426 1.00 88.81 91 LEU A N 1
ATOM 710 C CA . LEU A 1 91 ? 3.488 0.883 -2.374 1.00 88.81 91 LEU A CA 1
ATOM 711 C C . LEU A 1 91 ? 2.257 1.376 -1.617 1.00 88.81 91 LEU A C 1
ATOM 713 O O . LEU A 1 91 ? 1.879 0.807 -0.596 1.00 88.81 91 LEU A O 1
ATOM 717 N N . LEU A 1 92 ? 1.595 2.398 -2.148 1.00 91.19 92 LEU A N 1
ATOM 718 C CA . LEU A 1 92 ? 0.270 2.825 -1.716 1.00 91.19 92 LEU A CA 1
ATOM 719 C C . LEU A 1 92 ? -0.731 2.512 -2.819 1.00 91.19 92 LEU A C 1
ATOM 721 O O . LEU A 1 92 ? -0.729 3.157 -3.869 1.00 91.19 92 LEU A O 1
ATOM 725 N N . ILE A 1 93 ? -1.617 1.564 -2.557 1.00 88.75 93 ILE A N 1
ATOM 726 C CA . ILE A 1 93 ? -2.721 1.205 -3.439 1.00 88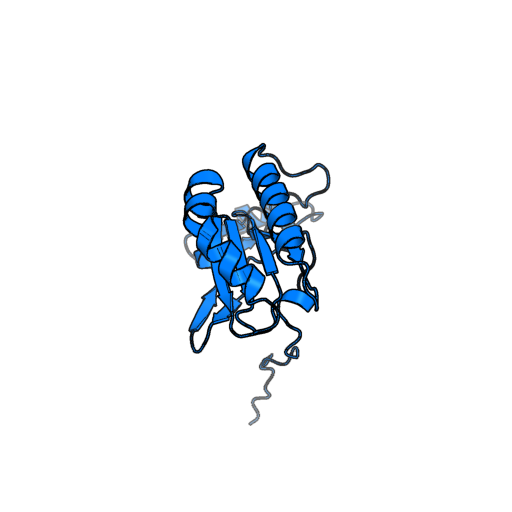.75 93 ILE A CA 1
ATOM 727 C C . ILE A 1 93 ? -3.997 1.760 -2.819 1.00 88.75 93 ILE A C 1
ATOM 729 O O . ILE A 1 93 ? -4.278 1.530 -1.643 1.00 88.75 93 ILE A O 1
ATOM 733 N N . ASP A 1 94 ? -4.773 2.521 -3.583 1.00 88.50 94 ASP A N 1
ATOM 734 C CA . ASP A 1 94 ? -6.040 3.021 -3.063 1.00 88.50 94 ASP A CA 1
ATOM 735 C C . ASP A 1 94 ? -7.101 1.917 -2.980 1.00 88.50 94 ASP A C 1
ATOM 737 O O . ASP A 1 94 ? -7.005 0.861 -3.607 1.00 88.50 94 ASP A O 1
ATOM 741 N N . LYS A 1 95 ? -8.177 2.186 -2.242 1.00 86.31 95 LYS A N 1
ATOM 742 C CA . LYS A 1 95 ? -9.329 1.278 -2.152 1.00 86.31 95 LYS A CA 1
ATOM 743 C C . LYS A 1 95 ? -9.975 0.936 -3.502 1.00 86.31 95 LYS A C 1
ATOM 745 O O . LYS A 1 95 ? -10.708 -0.044 -3.584 1.00 86.31 95 LYS A O 1
ATOM 750 N N . SER A 1 96 ? -9.739 1.733 -4.547 1.00 80.56 96 SER A N 1
ATOM 751 C CA . 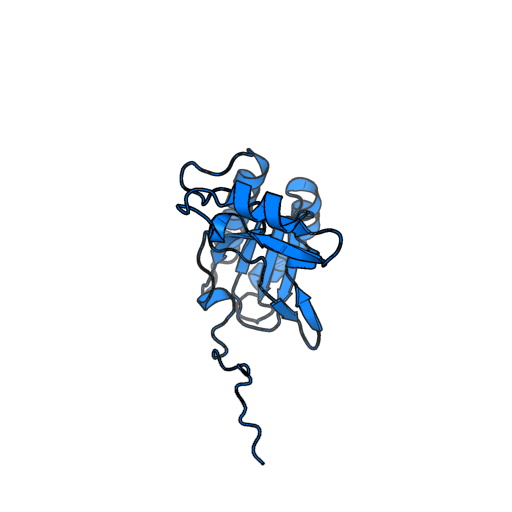SER A 1 96 ? -10.247 1.475 -5.900 1.00 80.56 96 SER A CA 1
ATOM 752 C C . SER A 1 96 ? -9.401 0.436 -6.641 1.00 80.56 96 SER A C 1
ATOM 754 O O . SER A 1 96 ? -9.836 -0.068 -7.674 1.00 80.56 96 SER A O 1
ATOM 756 N N . GLY A 1 97 ? -8.232 0.085 -6.100 1.00 78.88 97 GLY A N 1
ATOM 757 C CA . GLY A 1 97 ? -7.318 -0.903 -6.650 1.00 78.88 97 GLY A CA 1
ATOM 758 C C . GLY A 1 97 ? -6.285 -0.332 -7.602 1.00 78.88 97 GLY A C 1
ATOM 759 O O . GLY A 1 97 ? -5.798 -1.074 -8.448 1.00 78.88 97 GLY A O 1
ATOM 760 N N . TYR A 1 98 ? -5.953 0.955 -7.490 1.00 83.31 98 TYR A N 1
ATOM 761 C CA . TYR A 1 98 ? -4.912 1.576 -8.306 1.00 83.31 98 TYR A CA 1
ATOM 762 C C . TYR A 1 98 ? -3.699 1.959 -7.470 1.00 83.31 98 TYR A C 1
ATOM 764 O O . TYR A 1 98 ? -3.840 2.515 -6.377 1.00 83.31 98 TYR A O 1
ATOM 772 N N . LEU A 1 99 ? -2.504 1.718 -8.010 1.00 85.56 99 LEU A N 1
ATOM 773 C CA . LEU A 1 99 ? -1.264 2.199 -7.415 1.00 85.56 99 LEU A CA 1
ATOM 774 C C . LEU A 1 99 ? -1.228 3.732 -7.493 1.00 85.56 99 LEU A C 1
ATOM 776 O O . LEU A 1 99 ? -1.356 4.320 -8.567 1.00 85.56 99 LEU A O 1
ATOM 780 N N . ARG A 1 100 ? -1.078 4.394 -6.347 1.00 87.00 100 ARG A N 1
ATOM 781 C CA . ARG A 1 100 ? -1.060 5.862 -6.228 1.00 87.00 100 ARG A CA 1
ATOM 782 C C . ARG A 1 100 ? 0.319 6.417 -5.963 1.00 87.00 100 ARG A C 1
ATOM 784 O O . ARG A 1 100 ? 0.621 7.520 -6.402 1.00 87.00 100 ARG A O 1
ATOM 791 N N . TRP A 1 101 ? 1.142 5.650 -5.271 1.00 89.88 101 TRP A N 1
ATOM 792 C CA . TRP A 1 101 ? 2.493 6.050 -4.935 1.00 89.88 101 TRP A CA 1
ATOM 793 C C . TRP A 1 101 ? 3.354 4.813 -4.743 1.00 89.88 101 TRP A C 1
ATOM 795 O O . TRP A 1 101 ? 2.878 3.798 -4.232 1.00 89.88 101 TRP A O 1
ATOM 805 N N . LYS A 1 102 ? 4.610 4.904 -5.169 1.00 87.94 102 LYS A N 1
ATOM 806 C CA . LYS A 1 102 ? 5.622 3.884 -4.925 1.00 87.94 102 LYS A CA 1
ATOM 807 C C . LYS A 1 102 ? 6.924 4.539 -4.504 1.00 87.94 102 LYS A C 1
ATOM 809 O O . LYS A 1 102 ? 7.276 5.599 -5.015 1.00 87.94 102 LYS A O 1
ATOM 814 N N . PHE A 1 103 ? 7.648 3.874 -3.620 1.00 85.50 103 PHE A N 1
ATOM 815 C CA . PHE A 1 103 ? 8.957 4.292 -3.157 1.00 85.50 103 PHE A CA 1
ATOM 816 C C . PHE A 1 103 ? 9.918 3.113 -3.198 1.00 85.50 103 PHE A C 1
ATOM 818 O O . PHE A 1 103 ? 9.751 2.126 -2.478 1.00 85.50 103 PHE A O 1
ATOM 825 N N . LEU A 1 104 ? 10.916 3.247 -4.071 1.00 79.69 104 LEU A N 1
ATOM 826 C CA . LEU A 1 104 ? 11.967 2.275 -4.344 1.00 79.69 104 LEU A CA 1
ATOM 827 C C . LEU A 1 104 ? 13.296 2.997 -4.103 1.00 79.69 104 LEU A C 1
ATOM 829 O O . LEU A 1 104 ? 13.775 3.711 -4.978 1.00 79.69 104 LEU A O 1
ATOM 833 N N . SER A 1 105 ? 13.850 2.918 -2.893 1.00 67.19 105 SER A N 1
ATOM 834 C CA . SER A 1 105 ? 15.121 3.583 -2.577 1.00 67.19 105 SER A CA 1
ATOM 835 C C . SER A 1 105 ? 16.005 2.714 -1.695 1.00 67.19 105 SER A C 1
ATOM 837 O O . SER A 1 105 ? 15.520 2.041 -0.787 1.00 67.19 105 SER A O 1
ATOM 839 N N . ASP A 1 106 ? 17.308 2.758 -1.971 1.00 57.56 106 ASP A N 1
ATOM 840 C CA . ASP A 1 106 ? 18.360 1.973 -1.316 1.00 57.56 106 ASP A CA 1
ATOM 841 C C . ASP A 1 106 ? 18.929 2.599 -0.038 1.00 57.56 106 ASP A C 1
ATOM 843 O O . ASP A 1 106 ? 19.720 1.951 0.645 1.00 57.56 106 ASP A O 1
ATOM 847 N N . ALA A 1 107 ? 18.555 3.827 0.337 1.00 49.78 107 ALA A N 1
ATOM 848 C CA . ALA A 1 107 ? 19.227 4.485 1.456 1.00 49.78 107 ALA A CA 1
ATOM 849 C C . ALA A 1 107 ? 18.365 5.505 2.210 1.00 49.78 107 ALA A C 1
ATOM 851 O O . ALA A 1 107 ? 17.899 6.481 1.631 1.00 49.78 107 ALA A O 1
ATOM 852 N N . GLY A 1 108 ? 18.239 5.306 3.528 1.00 53.19 108 GLY A N 1
ATOM 853 C CA . GLY A 1 108 ? 18.272 6.350 4.571 1.00 53.19 108 GLY A CA 1
ATOM 854 C C . GLY A 1 108 ? 17.238 7.483 4.565 1.00 53.19 108 GLY A C 1
ATOM 855 O O . GLY A 1 108 ? 17.300 8.345 5.433 1.00 53.19 108 GLY A O 1
ATOM 856 N N . LEU A 1 109 ? 16.290 7.514 3.629 1.00 63.31 109 LEU A N 1
ATOM 857 C CA . LEU A 1 109 ? 15.287 8.579 3.492 1.00 63.31 109 LEU A CA 1
ATOM 858 C C . LEU A 1 109 ? 13.914 8.165 4.042 1.00 63.31 109 LEU A C 1
ATOM 860 O O . LEU A 1 109 ? 12.880 8.613 3.548 1.00 63.31 109 LEU A O 1
ATOM 864 N N . ALA A 1 110 ? 13.888 7.310 5.071 1.00 65.25 110 ALA A N 1
ATOM 865 C CA . ALA A 1 110 ? 12.652 6.788 5.660 1.00 65.25 110 ALA A CA 1
ATOM 866 C C . ALA A 1 110 ? 11.696 7.910 6.101 1.00 65.25 110 ALA A C 1
ATOM 868 O O . ALA A 1 110 ? 10.497 7.842 5.842 1.00 65.25 110 ALA A O 1
ATOM 869 N N . GLN A 1 111 ? 12.237 8.976 6.696 1.00 68.19 111 GLN A N 1
ATOM 870 C CA . GLN A 1 111 ? 11.434 10.097 7.180 1.00 68.19 111 GLN A CA 1
ATOM 871 C C . GLN A 1 111 ? 10.813 10.916 6.036 1.00 68.19 111 GLN A C 1
ATOM 873 O O . GLN A 1 111 ? 9.659 11.333 6.129 1.00 68.19 111 GLN A O 1
ATOM 878 N N . THR A 1 112 ? 11.542 11.100 4.932 1.00 78.06 112 THR A N 1
ATOM 879 C CA . THR A 1 112 ? 11.020 11.744 3.717 1.00 78.06 112 THR A CA 1
ATOM 880 C C . THR A 1 112 ? 9.930 10.886 3.078 1.00 78.06 112 THR A C 1
ATOM 882 O O . THR A 1 112 ? 8.864 11.400 2.754 1.00 78.06 112 THR A O 1
ATOM 885 N N . ALA A 1 113 ? 10.146 9.571 2.992 1.00 82.31 113 ALA A N 1
ATOM 886 C CA . ALA A 1 113 ? 9.179 8.631 2.433 1.00 82.31 113 ALA A CA 1
ATOM 887 C C . ALA A 1 113 ? 7.870 8.577 3.239 1.00 82.31 113 ALA A C 1
ATOM 889 O O . ALA A 1 113 ? 6.794 8.516 2.652 1.00 82.31 113 ALA A O 1
ATOM 890 N N . ILE A 1 114 ? 7.935 8.632 4.576 1.00 85.38 114 ILE A N 1
ATOM 891 C CA . ILE A 1 114 ? 6.737 8.687 5.428 1.00 85.38 114 ILE A CA 1
ATOM 892 C C . ILE A 1 114 ? 5.972 9.996 5.213 1.00 85.38 114 ILE A C 1
ATOM 894 O O . ILE A 1 114 ? 4.756 9.963 5.045 1.00 85.38 114 ILE A O 1
ATOM 898 N N . ALA A 1 115 ? 6.662 11.139 5.172 1.00 86.69 115 ALA A N 1
ATOM 899 C CA . ALA A 1 115 ? 6.015 12.430 4.933 1.00 86.69 115 ALA A CA 1
ATOM 900 C C . ALA A 1 115 ? 5.352 12.503 3.542 1.00 86.69 115 ALA A C 1
ATOM 902 O O . ALA A 1 115 ? 4.254 13.045 3.396 1.00 86.69 115 ALA A O 1
ATOM 903 N N . GLU A 1 116 ? 5.991 11.928 2.520 1.00 88.56 116 GLU A N 1
ATOM 904 C CA . GLU A 1 116 ? 5.411 11.788 1.182 1.00 88.56 116 GLU A CA 1
ATOM 905 C C . GLU A 1 116 ? 4.187 10.866 1.186 1.00 88.56 116 GLU A C 1
ATOM 907 O O . GLU A 1 116 ? 3.133 11.256 0.683 1.00 88.56 116 GLU A O 1
ATOM 912 N N . LEU A 1 117 ? 4.283 9.695 1.824 1.00 90.12 117 LEU A N 1
ATOM 913 C CA . LEU A 1 117 ? 3.162 8.769 1.982 1.00 90.12 117 LEU A CA 1
ATOM 914 C C . LEU A 1 117 ? 1.967 9.445 2.670 1.00 90.12 117 LEU A C 1
ATOM 916 O O . LEU A 1 117 ? 0.832 9.323 2.207 1.00 90.12 117 LEU A O 1
ATOM 920 N N . GLU A 1 118 ? 2.203 10.193 3.749 1.00 89.31 118 GLU A N 1
ATOM 921 C CA . GLU A 1 118 ? 1.155 10.956 4.426 1.00 89.31 118 GLU A CA 1
ATOM 922 C C . GLU A 1 118 ? 0.516 12.002 3.509 1.00 89.31 118 GLU A C 1
ATOM 924 O O . GLU A 1 118 ? -0.707 12.162 3.516 1.00 89.31 118 GLU A O 1
ATOM 929 N N . SER A 1 119 ? 1.313 12.701 2.699 1.00 89.31 119 SER A N 1
ATOM 930 C CA . SER A 1 119 ? 0.813 13.666 1.715 1.00 89.31 119 SER A CA 1
ATOM 931 C C . SER A 1 119 ? -0.123 13.001 0.701 1.00 89.31 119 SER A C 1
ATOM 933 O O . SER A 1 119 ? -1.210 13.519 0.425 1.00 89.31 119 SER A O 1
ATOM 935 N N . GLU A 1 120 ? 0.235 11.817 0.201 1.00 89.38 120 GLU A N 1
ATOM 936 C CA . GLU A 1 120 ? -0.605 11.045 -0.721 1.00 89.38 120 GLU A CA 1
ATOM 937 C C . GLU A 1 120 ? -1.891 10.540 -0.055 1.00 89.38 120 GLU A C 1
ATOM 939 O O . GLU A 1 120 ? -2.985 10.688 -0.605 1.00 89.38 120 GLU A O 1
ATOM 944 N N . LEU A 1 121 ? -1.807 10.046 1.181 1.00 89.06 121 LEU A N 1
ATOM 945 C CA . LEU A 1 121 ? -2.981 9.654 1.966 1.00 89.06 121 LEU A CA 1
ATOM 946 C C . LEU A 1 121 ? -3.919 10.843 2.237 1.00 89.06 121 LEU A C 1
ATOM 948 O O . LEU A 1 121 ? -5.145 10.704 2.197 1.00 89.06 121 LEU A O 1
ATOM 952 N N . VAL A 1 122 ? -3.371 12.042 2.458 1.00 88.12 122 VAL A N 1
ATOM 953 C CA . VAL A 1 122 ? -4.158 13.276 2.586 1.00 88.12 122 VAL A CA 1
ATOM 954 C C . VAL A 1 122 ? -4.879 13.613 1.279 1.00 88.12 122 VAL A C 1
ATOM 956 O O . VAL A 1 122 ? -6.040 14.028 1.336 1.00 88.12 122 VAL A O 1
ATOM 959 N N . LYS A 1 123 ? -4.250 13.418 0.112 1.00 85.31 123 LYS A N 1
ATOM 960 C CA . LYS A 1 123 ? -4.910 13.609 -1.193 1.00 85.31 123 LYS A CA 1
ATOM 961 C C . LYS A 1 123 ? -6.078 12.638 -1.368 1.00 85.31 123 LYS A C 1
ATOM 963 O O . LYS A 1 123 ? -7.167 13.080 -1.730 1.00 85.31 123 LYS A O 1
ATOM 968 N N . LEU A 1 124 ? -5.890 11.364 -1.013 1.00 80.56 124 LEU A N 1
ATOM 969 C CA . LEU A 1 124 ? -6.948 10.344 -1.061 1.00 80.56 124 LEU A CA 1
ATOM 970 C C . LEU A 1 124 ? -8.108 10.641 -0.102 1.00 80.56 124 LEU A C 1
ATOM 972 O O . LEU A 1 124 ? -9.260 10.335 -0.404 1.00 80.56 124 LEU A O 1
ATOM 976 N N . LYS A 1 125 ? -7.824 11.281 1.036 1.00 76.44 125 LYS A N 1
ATOM 977 C CA . LYS A 1 125 ? -8.851 11.720 1.987 1.00 76.44 125 LYS A CA 1
ATOM 978 C C . LYS A 1 125 ? -9.633 12.946 1.507 1.00 76.44 125 LYS A C 1
ATOM 980 O O . LYS A 1 125 ? -10.812 13.071 1.832 1.00 76.44 125 LYS A O 1
ATOM 985 N N . ARG A 1 126 ? -8.983 13.888 0.811 1.00 60.03 126 ARG A N 1
ATOM 986 C CA . ARG A 1 126 ? -9.554 15.217 0.536 1.00 60.03 126 ARG A CA 1
ATOM 987 C C . ARG A 1 126 ? -10.580 15.247 -0.601 1.00 60.03 126 ARG A C 1
ATOM 989 O O . ARG A 1 126 ? -11.427 16.125 -0.532 1.00 60.03 126 ARG A O 1
ATOM 996 N N . HIS A 1 127 ? -10.585 14.326 -1.572 1.00 47.75 127 HIS A N 1
ATOM 997 C CA . HIS A 1 127 ? -11.626 14.273 -2.616 1.00 47.75 127 HIS A CA 1
ATOM 998 C C . HIS A 1 127 ? -11.725 12.908 -3.341 1.00 47.75 127 HIS A C 1
ATOM 1000 O O . HIS A 1 127 ? -10.750 12.438 -3.914 1.00 47.75 127 HIS A O 1
ATOM 1006 N N . ASN A 1 128 ? -12.944 12.348 -3.425 1.00 53.25 128 ASN A N 1
ATOM 1007 C CA . ASN A 1 128 ? -13.496 11.813 -4.690 1.00 53.25 128 ASN A CA 1
ATOM 1008 C C . ASN A 1 128 ? -13.839 13.052 -5.554 1.00 53.25 128 ASN A C 1
ATOM 1010 O O . ASN A 1 128 ? -14.434 13.971 -4.979 1.00 53.25 128 ASN A O 1
ATOM 1014 N N . PRO A 1 129 ? -13.514 13.165 -6.861 1.00 47.56 129 PRO A N 1
ATOM 1015 C CA . PRO A 1 129 ? -13.406 12.133 -7.894 1.00 47.56 129 PRO A CA 1
ATOM 1016 C C . PRO A 1 129 ? -11.981 11.969 -8.458 1.00 47.56 129 PRO A C 1
ATOM 1018 O O . PRO A 1 129 ? -11.069 12.723 -8.129 1.00 47.56 129 PRO A O 1
ATOM 1021 N N . LEU A 1 130 ? -11.813 10.967 -9.324 1.00 46.16 130 LEU A N 1
ATOM 1022 C CA . LEU A 1 130 ? -10.576 10.681 -10.052 1.00 46.16 130 LEU A CA 1
ATOM 1023 C C . LEU A 1 130 ? -9.952 11.959 -10.651 1.00 46.16 130 LEU A C 1
ATOM 1025 O O . LEU A 1 130 ? -10.680 12.750 -11.260 1.00 46.16 130 LEU A O 1
ATOM 1029 N N . PRO A 1 131 ? -8.625 12.154 -10.523 1.00 42.44 131 PRO A N 1
ATOM 1030 C CA . PRO A 1 131 ? -7.908 13.213 -11.223 1.00 42.44 131 PRO A CA 1
ATOM 1031 C C . PRO A 1 131 ? -8.305 13.254 -12.702 1.00 42.44 131 PRO A C 1
ATOM 1033 O O . PRO A 1 131 ? -8.435 12.203 -13.330 1.00 42.44 131 PRO A O 1
ATOM 1036 N N . ILE A 1 132 ? -8.472 14.449 -13.274 1.00 41.41 132 ILE A N 1
ATOM 1037 C CA . ILE A 1 132 ? -8.664 14.637 -14.720 1.00 41.41 132 ILE A CA 1
ATOM 1038 C C . ILE A 1 132 ? -7.392 14.114 -15.409 1.00 41.41 132 ILE A C 1
ATOM 1040 O O . ILE A 1 132 ? -6.379 14.802 -15.450 1.00 41.41 132 ILE A O 1
ATOM 1044 N N . GLY A 1 133 ? -7.418 12.854 -15.849 1.00 44.91 133 GLY A N 1
ATOM 1045 C CA . GLY A 1 133 ? -6.255 12.125 -16.372 1.00 44.91 133 GLY A CA 1
ATOM 1046 C C . GLY A 1 133 ? -6.033 10.738 -15.758 1.00 44.91 133 GLY A C 1
ATOM 1047 O O . GLY A 1 133 ? -5.323 9.930 -16.344 1.00 44.91 133 GLY A O 1
ATOM 1048 N N . SER A 1 134 ? -6.669 10.416 -14.627 1.00 43.75 134 SER A N 1
ATOM 1049 C CA . SER A 1 134 ? -6.745 9.028 -14.164 1.00 43.75 134 SER A CA 1
ATOM 1050 C C . SER A 1 134 ? -7.636 8.216 -15.105 1.00 43.75 134 SER A C 1
ATOM 1052 O O . SER A 1 134 ? -8.658 8.742 -15.567 1.00 43.75 134 SER A O 1
ATOM 1054 N N . PRO A 1 135 ? -7.282 6.952 -15.411 1.00 51.81 135 PRO A N 1
ATOM 1055 C CA . PRO A 1 135 ? -8.162 6.092 -16.185 1.00 51.81 135 PRO A CA 1
ATOM 1056 C C . PRO A 1 135 ? -9.524 6.063 -15.490 1.00 51.81 135 PRO A C 1
ATOM 1058 O O . PRO A 1 135 ? -9.603 5.927 -14.267 1.00 51.81 135 PRO A O 1
ATOM 1061 N N . ALA A 1 136 ? -10.590 6.284 -16.266 1.00 55.09 136 ALA A N 1
ATOM 1062 C CA . ALA A 1 136 ? -11.950 6.188 -15.754 1.00 55.09 136 ALA A CA 1
ATOM 1063 C C . ALA A 1 136 ? -12.095 4.857 -14.997 1.00 55.09 136 ALA A C 1
ATOM 1065 O O . ALA A 1 136 ? -11.534 3.858 -15.464 1.00 55.09 136 ALA A O 1
ATOM 1066 N N . PRO A 1 137 ? -12.804 4.844 -13.854 1.00 51.75 137 PRO A N 1
ATOM 1067 C CA . PRO A 1 137 ? -12.918 3.640 -13.057 1.00 51.75 137 PRO A CA 1
ATOM 1068 C C . PRO A 1 137 ? -13.573 2.592 -13.946 1.00 51.75 137 PRO A C 1
ATOM 1070 O O . PRO A 1 137 ? -14.609 2.851 -14.567 1.00 51.75 137 PRO A O 1
ATOM 1073 N N . ASP A 1 138 ? -12.909 1.452 -14.087 1.00 61.91 138 ASP A N 1
ATOM 1074 C CA . ASP A 1 138 ? -13.447 0.385 -14.902 1.00 61.91 138 ASP A CA 1
ATOM 1075 C C . ASP A 1 138 ? -14.563 -0.303 -14.123 1.00 61.91 138 ASP A C 1
ATOM 1077 O O . ASP A 1 138 ? -14.341 -0.841 -13.038 1.00 61.91 138 ASP A O 1
ATOM 1081 N N . PHE A 1 139 ? -15.784 -0.231 -14.641 1.00 62.03 139 PHE A N 1
ATOM 1082 C CA . PHE A 1 139 ? -16.910 -0.894 -14.005 1.00 62.03 139 PHE A CA 1
ATOM 1083 C C . PHE A 1 139 ? -16.901 -2.364 -14.422 1.00 62.03 139 PHE A C 1
ATOM 1085 O O . PHE A 1 139 ? -16.962 -2.683 -15.611 1.00 62.03 139 PHE A O 1
ATOM 1092 N N . GLY A 1 140 ? -16.824 -3.252 -13.435 1.00 58.94 140 GLY A N 1
ATOM 1093 C CA . GLY A 1 140 ? -17.050 -4.678 -13.617 1.00 58.94 140 GLY A CA 1
ATOM 1094 C C . GLY A 1 140 ? -18.541 -4.993 -13.520 1.00 58.94 140 GLY A C 1
ATOM 1095 O O . GLY A 1 140 ? -19.178 -4.645 -12.527 1.00 58.94 140 GLY A O 1
ATOM 1096 N N . LEU A 1 141 ? -19.104 -5.648 -14.531 1.00 65.12 141 LEU A N 1
ATOM 1097 C CA . LEU A 1 141 ? -20.418 -6.286 -14.450 1.00 65.12 141 LEU A CA 1
ATOM 1098 C C . LEU A 1 141 ? -20.208 -7.764 -14.133 1.00 65.12 141 LEU A C 1
ATOM 1100 O O . LEU A 1 141 ? -19.405 -8.414 -14.796 1.00 65.12 141 LEU A O 1
ATOM 1104 N N . ILE A 1 142 ? -20.907 -8.293 -13.134 1.00 59.97 142 ILE A N 1
ATOM 1105 C CA . ILE A 1 142 ? -20.885 -9.725 -12.823 1.00 59.97 142 ILE A CA 1
ATOM 1106 C C . ILE A 1 142 ? -22.187 -10.323 -13.332 1.00 59.97 142 ILE A C 1
ATOM 1108 O O . ILE A 1 142 ? -23.267 -9.861 -12.963 1.00 59.97 142 ILE A O 1
ATOM 1112 N N . ASP A 1 143 ? -22.076 -11.343 -14.172 1.00 65.38 143 ASP A N 1
ATOM 1113 C CA . ASP A 1 143 ? -23.204 -12.210 -14.481 1.00 65.38 143 ASP A CA 1
ATOM 1114 C C . ASP A 1 143 ? -23.501 -13.081 -13.254 1.00 65.38 143 ASP A C 1
ATOM 1116 O O . ASP A 1 143 ? -22.638 -13.799 -12.748 1.00 65.38 143 ASP A O 1
ATOM 1120 N N . VAL A 1 144 ? -24.725 -12.964 -12.744 1.00 62.94 144 VAL A N 1
ATOM 1121 C CA . VAL A 1 144 ? -25.164 -13.590 -11.493 1.00 62.94 144 VAL A CA 1
ATOM 1122 C C . VAL A 1 144 ? -25.329 -15.107 -11.643 1.00 62.94 144 VAL A C 1
ATOM 1124 O O . VAL A 1 144 ? -25.205 -15.827 -10.655 1.00 62.94 144 VAL A O 1
ATOM 1127 N N . GLU A 1 145 ? -25.568 -15.606 -12.857 1.00 65.75 145 GLU A N 1
ATOM 1128 C CA . GLU A 1 145 ? -25.781 -17.033 -13.120 1.00 65.75 145 GLU A CA 1
ATOM 1129 C C . GLU A 1 145 ? -24.468 -17.764 -13.396 1.00 65.75 145 GLU A C 1
ATOM 1131 O O . GLU A 1 145 ? -24.255 -18.878 -12.916 1.00 65.75 145 GLU A O 1
ATOM 1136 N N . THR A 1 146 ? -23.564 -17.130 -14.145 1.00 62.91 146 THR A N 1
ATOM 1137 C CA . THR A 1 146 ? -22.289 -17.747 -14.542 1.00 62.91 146 THR A CA 1
ATOM 1138 C C . THR A 1 146 ? -21.106 -17.332 -13.665 1.00 62.91 146 THR A C 1
ATOM 1140 O O . THR A 1 146 ? -20.054 -17.972 -13.709 1.00 62.91 146 THR A O 1
ATOM 1143 N N . GLY A 1 147 ? -21.250 -16.271 -12.864 1.00 68.62 147 GLY A N 1
ATOM 1144 C CA . GLY A 1 147 ? -20.181 -15.693 -12.042 1.00 68.62 147 GLY A CA 1
ATOM 1145 C C . GLY A 1 147 ? -19.094 -14.976 -12.850 1.00 68.62 147 GLY A C 1
ATOM 1146 O O . GLY A 1 147 ? -18.044 -14.632 -12.305 1.00 68.62 147 GLY A O 1
ATOM 1147 N N . LEU A 1 148 ? -19.307 -14.771 -14.154 1.00 62.12 148 LEU A N 1
ATOM 1148 C CA . LEU A 1 148 ? -18.32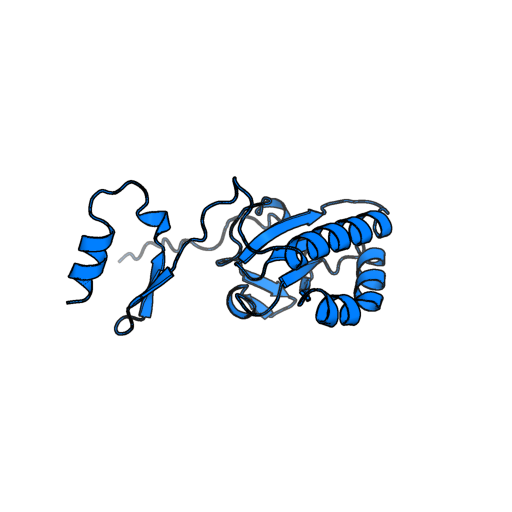0 -14.175 -15.048 1.00 62.12 148 LEU A CA 1
ATOM 1149 C C . LEU A 1 148 ? -18.244 -12.656 -14.860 1.00 62.12 148 LEU A C 1
ATOM 1151 O O . LEU A 1 148 ? -19.258 -11.959 -14.875 1.00 62.12 148 LEU A O 1
ATOM 1155 N N . LEU A 1 149 ? -17.017 -12.145 -14.719 1.00 64.25 149 LEU A N 1
ATOM 1156 C CA . LEU A 1 149 ? -16.723 -10.719 -14.584 1.00 64.25 149 LEU A CA 1
ATOM 1157 C C . LEU A 1 149 ? -16.420 -10.086 -15.950 1.00 64.25 149 LEU A C 1
ATOM 1159 O O . LEU A 1 149 ? -15.462 -10.453 -16.637 1.00 64.25 149 LEU A O 1
ATOM 1163 N N . PHE A 1 150 ? -17.195 -9.069 -16.305 1.00 66.38 150 PHE A N 1
ATOM 1164 C CA . PHE A 1 150 ? -17.055 -8.274 -17.517 1.00 66.38 150 PHE A CA 1
ATOM 1165 C C . PHE A 1 150 ? -16.556 -6.869 -17.183 1.00 66.38 150 PHE A C 1
ATOM 1167 O O . PHE A 1 150 ? -17.300 -6.028 -16.691 1.00 66.38 150 PHE A O 1
ATOM 1174 N N . ASN A 1 151 ? -15.298 -6.601 -17.515 1.00 70.25 151 ASN A N 1
ATOM 1175 C CA . ASN A 1 151 ? -14.669 -5.289 -17.365 1.00 70.25 151 ASN A CA 1
ATOM 1176 C C . ASN A 1 151 ? -14.990 -4.398 -18.574 1.00 70.25 151 ASN A C 1
ATOM 1178 O O . ASN A 1 151 ? -14.617 -4.735 -19.704 1.00 70.25 151 ASN A O 1
ATOM 1182 N N . LEU A 1 152 ? -15.674 -3.269 -18.366 1.00 65.06 152 LEU A N 1
ATOM 1183 C CA . LEU A 1 152 ? -16.110 -2.376 -19.448 1.00 65.06 152 LEU A CA 1
ATOM 1184 C C . LEU A 1 152 ? -14.946 -1.751 -20.240 1.00 65.06 152 LEU A C 1
ATOM 1186 O O . LEU A 1 152 ? -15.105 -1.451 -21.428 1.00 65.06 152 LEU A O 1
ATOM 1190 N N . SER A 1 153 ? -13.756 -1.614 -19.652 1.00 65.25 153 SER A N 1
ATOM 1191 C CA . SER A 1 153 ? -12.552 -1.106 -20.322 1.00 65.25 153 SER A CA 1
ATOM 1192 C C . SER A 1 153 ? -12.156 -1.963 -21.522 1.00 65.25 153 SER A C 1
ATOM 1194 O O . SER A 1 153 ? -11.764 -1.417 -22.556 1.00 65.25 153 SER A O 1
ATOM 1196 N N . LYS A 1 154 ? -12.367 -3.288 -21.448 1.00 66.12 154 LYS A N 1
ATOM 1197 C CA . LYS A 1 154 ? -12.103 -4.255 -22.535 1.00 66.12 154 LYS A CA 1
ATOM 1198 C C . LYS A 1 154 ? -13.000 -4.041 -23.762 1.00 66.12 154 LYS A C 1
ATOM 1200 O O . LYS A 1 154 ? -12.777 -4.630 -24.828 1.00 66.12 154 LYS A O 1
ATOM 1205 N N . TYR A 1 155 ? -14.016 -3.191 -23.627 1.00 64.06 155 TYR A N 1
ATOM 1206 C CA . TYR A 1 155 ? -14.996 -2.891 -24.662 1.00 64.06 155 TYR A CA 1
ATOM 1207 C C . TYR A 1 155 ? -15.003 -1.421 -25.105 1.00 64.06 155 TYR A C 1
ATOM 1209 O O . TYR A 1 155 ? -15.802 -1.038 -25.964 1.00 64.06 155 TYR A O 1
ATOM 1217 N N . LYS A 1 156 ? -14.087 -0.593 -24.590 1.00 57.56 156 LYS A N 1
ATOM 1218 C CA . LYS A 1 156 ? -13.949 0.815 -24.984 1.00 57.56 156 LYS A CA 1
ATOM 1219 C C . LYS A 1 156 ? -13.681 0.938 -26.493 1.00 57.56 156 LYS A C 1
ATOM 1221 O O . LYS A 1 156 ? -12.795 0.285 -27.033 1.00 57.56 156 LYS A O 1
ATOM 1226 N N . GLY A 1 157 ? -14.461 1.773 -27.185 1.00 58.19 157 GLY A N 1
ATOM 1227 C CA . GLY A 1 157 ? -14.338 2.001 -28.634 1.00 58.19 157 GLY A CA 1
ATOM 1228 C C . GLY A 1 157 ? -15.056 0.979 -29.526 1.00 58.19 157 GLY A C 1
ATOM 1229 O O . GLY A 1 157 ? -15.148 1.192 -30.735 1.00 58.19 157 GLY A O 1
ATOM 1230 N N . LYS A 1 158 ? -15.629 -0.092 -28.961 1.00 59.81 158 LYS A N 1
ATOM 1231 C CA . LYS A 1 158 ? -16.474 -1.031 -29.708 1.00 59.81 158 LYS A CA 1
ATOM 1232 C C . LYS A 1 158 ? -17.901 -0.483 -29.773 1.00 59.81 158 LYS A C 1
ATOM 1234 O O . LYS A 1 158 ? -18.573 -0.348 -28.750 1.00 59.81 158 LYS A O 1
ATOM 1239 N N . LYS A 1 159 ? -18.384 -0.153 -30.977 1.00 49.66 159 LYS A N 1
ATOM 1240 C CA . LYS A 1 159 ? -19.802 0.191 -31.179 1.00 49.66 159 LYS A CA 1
ATOM 1241 C C . LYS A 1 159 ? -20.657 -1.009 -30.740 1.00 49.66 159 LYS A C 1
ATOM 1243 O O . LYS A 1 159 ? -20.346 -2.134 -31.111 1.00 49.66 159 LYS A O 1
ATOM 1248 N N . HIS A 1 160 ? -21.709 -0.758 -29.957 1.00 58.41 160 HIS A N 1
ATOM 1249 C CA . HIS A 1 160 ? -22.689 -1.748 -29.464 1.00 58.41 160 HIS A CA 1
ATOM 1250 C C . HIS A 1 160 ? -22.265 -2.676 -28.309 1.00 58.41 160 HIS A C 1
ATOM 1252 O O . HIS A 1 160 ? -23.032 -3.566 -27.962 1.00 58.41 160 HIS A O 1
ATOM 1258 N N . ALA A 1 161 ? -21.133 -2.439 -27.637 1.00 56.78 161 ALA A N 1
ATOM 1259 C CA . ALA A 1 161 ? -20.675 -3.286 -26.525 1.00 56.78 161 ALA A CA 1
ATOM 1260 C C . ALA A 1 161 ? -21.708 -3.506 -25.400 1.00 56.78 161 ALA A C 1
ATOM 1262 O O . ALA A 1 161 ? -21.893 -4.629 -24.943 1.00 56.78 161 ALA A O 1
ATOM 1263 N N . LEU A 1 162 ? -22.410 -2.445 -24.990 1.00 56.06 162 LEU A N 1
ATOM 1264 C CA . LEU A 1 162 ? -23.472 -2.526 -23.980 1.00 56.06 162 LEU A CA 1
ATOM 1265 C C . LEU A 1 162 ? -24.668 -3.361 -24.457 1.00 56.06 162 LEU A C 1
ATOM 1267 O O . LEU A 1 162 ? -25.250 -4.091 -23.667 1.00 56.06 162 LEU A O 1
ATOM 1271 N N . VAL A 1 163 ? -25.003 -3.296 -25.748 1.00 54.56 163 VAL A N 1
ATOM 1272 C CA . VAL A 1 163 ? -26.099 -4.080 -26.337 1.00 54.56 163 VAL A CA 1
ATOM 1273 C C . VAL A 1 163 ? -25.717 -5.558 -26.407 1.00 54.56 163 VAL A C 1
ATOM 1275 O O . VAL A 1 163 ? -26.538 -6.408 -26.101 1.00 54.56 163 VAL A O 1
ATOM 1278 N N . THR A 1 164 ? -24.466 -5.882 -26.746 1.00 55.12 164 THR A N 1
ATOM 1279 C CA . THR A 1 164 ? -23.984 -7.271 -26.767 1.00 55.12 164 THR A CA 1
ATOM 1280 C C . THR A 1 164 ? -23.930 -7.886 -25.368 1.00 55.12 164 THR A C 1
ATOM 1282 O O . THR A 1 164 ? -24.353 -9.022 -25.207 1.00 55.12 164 THR A O 1
ATOM 1285 N N . LEU A 1 165 ? -23.486 -7.134 -24.354 1.00 57.44 165 LEU A N 1
ATOM 1286 C CA . LEU A 1 165 ? -23.492 -7.593 -22.958 1.00 57.44 165 LEU A CA 1
ATOM 1287 C C . LEU A 1 165 ? -24.921 -7.815 -22.427 1.00 57.44 165 LEU A C 1
ATOM 1289 O O . LEU A 1 165 ? -25.175 -8.802 -21.744 1.00 57.44 165 LEU A O 1
ATOM 1293 N N . LEU A 1 166 ? -25.862 -6.935 -22.788 1.00 54.94 166 LEU A N 1
ATOM 1294 C CA . LEU A 1 166 ? -27.279 -7.069 -22.423 1.00 54.94 166 LEU A CA 1
ATOM 1295 C C . LEU A 1 166 ? -27.994 -8.212 -23.159 1.00 54.94 166 LEU A C 1
ATOM 1297 O O . LEU A 1 166 ? -28.957 -8.749 -22.634 1.00 54.94 166 LEU A O 1
ATOM 1301 N N . LEU A 1 167 ? -27.557 -8.578 -24.367 1.00 54.47 167 LEU A N 1
ATOM 1302 C CA . LEU A 1 167 ? -28.149 -9.678 -25.141 1.00 54.47 167 LEU A CA 1
ATOM 1303 C C . LEU A 1 167 ? -27.556 -11.052 -24.803 1.00 54.47 167 LEU A C 1
ATOM 1305 O O . LEU A 1 167 ? -28.133 -12.053 -25.198 1.00 54.47 167 LEU A O 1
ATOM 1309 N N . GLN A 1 168 ? -26.413 -11.114 -24.114 1.00 52.75 168 GLN A N 1
ATOM 1310 C CA . GLN A 1 168 ? -25.832 -12.371 -23.620 1.00 52.75 168 GLN A CA 1
ATOM 1311 C C . GLN A 1 168 ? -26.423 -12.824 -22.277 1.00 52.75 168 GLN A C 1
ATOM 1313 O O . GLN A 1 168 ? -26.145 -13.935 -21.844 1.00 52.75 168 GLN A O 1
ATOM 1318 N N . THR A 1 169 ? -27.204 -11.959 -21.626 1.00 46.31 169 THR A N 1
ATOM 1319 C CA . THR A 1 169 ? -27.868 -12.196 -20.334 1.00 46.31 169 THR A CA 1
ATOM 1320 C C . THR A 1 169 ? -29.350 -12.589 -20.474 1.00 46.31 169 THR A C 1
ATOM 1322 O O . THR A 1 169 ? -30.042 -12.694 -19.465 1.00 46.31 169 THR A O 1
ATOM 1325 N N . TYR A 1 170 ? -29.831 -12.818 -21.704 1.00 40.72 170 TYR A N 1
ATOM 1326 C CA . TYR A 1 170 ? -31.139 -13.406 -22.040 1.00 40.72 170 TYR A CA 1
ATOM 1327 C C . TYR A 1 170 ? -30.940 -14.663 -22.889 1.00 40.72 170 TYR A C 1
ATOM 1329 O O . TYR A 1 170 ? -31.790 -15.574 -22.783 1.00 40.72 170 TYR A O 1
#

Secondary structure (DSSP, 8-state):
---------S-S----HHHH--TT-B-TT-EEEETTEEEEGGGTTTT-EEEEEE-SGGGHHHHHHHHHHHHHHHHHH-EEEEEESS---EEEE-TTSBEEEEE--SSS-HHHHHHHHHHHHHHHHH--S--BTBPPPPPEEEPTTT--EEEGGGGTT-TTHHHHHHHS--

Foldseek 3Di:
DDDDDPPVDDPPPPPALQNPADALDFQQQPWADAPPDIDGCVVQALQAWEKEAEPDPQCVVLVVVCVVCQVVCCVPQVYHYHYHPDLNAIWIAGSLRGTHDGDRDRDDCSVVVVVVVVVSSVVNVPDDDDDPPRPDRFDWDALPPPRDTDTCVVCPPPPCPVVVVVVVND